Protein AF-A0AAE0S3N7-F1 (afdb_monomer_lite)

InterPro domains:
  IPR000277 Cys/Met metabolism, pyridoxal phosphate-dependent enzyme [PF01053] (1-69)
  IPR000277 Cys/Met metabolism, pyridoxal phosphate-dependent enzyme [PTHR11808] (1-70)
  IPR015422 Pyridoxal phosphate-dependent transferase, small domain [G3DSA:3.90.1150.10] (1-73)
  IPR015424 Pyridoxal phosphate-dependent transferase [SSF53383] (1-71)

Foldseek 3Di:
DVVLLVQLVVVQVVLCPDPQWDDKAWLCDPPHPCVVVCVVPPPTTGSDIDTHGPPPPVVVVVVVVPDPPDDPDD

Sequence (74 aa):
MKEHMKNGLAVAKFLEGNPRVEKVLHPGLPSHPQHELAKKQMKGYSGMVTFYIKGGLKEAKAFIKALKVKKRMW

Organism: NCBI:txid2493646

Structure (mmCIF, N/CA/C/O backbone):
data_AF-A0AAE0S3N7-F1
#
_entry.id   AF-A0AAE0S3N7-F1
#
loop_
_atom_site.group_PDB
_atom_site.id
_atom_site.type_symbol
_atom_site.label_atom_id
_atom_site.label_alt_id
_atom_site.label_comp_id
_atom_site.label_asym_id
_atom_site.label_entity_id
_atom_site.label_seq_id
_atom_site.pdbx_PDB_ins_code
_atom_site.Cartn_x
_atom_site.Cartn_y
_atom_site.Cartn_z
_atom_site.occupancy
_atom_site.B_iso_or_equiv
_atom_site.auth_seq_id
_atom_site.auth_comp_id
_atom_site.auth_asym_id
_atom_site.auth_atom_id
_atom_site.pdbx_PDB_model_num
ATOM 1 N N . MET A 1 1 ? 19.349 3.695 -5.027 1.00 88.06 1 MET A N 1
ATOM 2 C CA . MET A 1 1 ? 18.055 3.485 -5.722 1.00 88.06 1 MET A CA 1
ATOM 3 C C . MET A 1 1 ? 17.671 2.021 -5.901 1.00 88.06 1 MET A C 1
ATOM 5 O O . MET A 1 1 ? 16.568 1.699 -5.493 1.00 88.06 1 MET A O 1
ATOM 9 N N . LYS A 1 2 ? 18.533 1.133 -6.426 1.00 92.38 2 LYS A N 1
ATOM 10 C CA . LYS A 1 2 ? 18.235 -0.303 -6.660 1.00 92.38 2 LYS A CA 1
ATOM 11 C C . LYS A 1 2 ? 17.505 -1.012 -5.502 1.00 92.38 2 LYS A C 1
ATOM 13 O O . LYS A 1 2 ? 16.431 -1.567 -5.715 1.00 92.38 2 LYS A O 1
ATOM 18 N N . GLU A 1 3 ? 18.028 -0.909 -4.279 1.00 95.69 3 GLU A N 1
ATOM 19 C CA . GLU A 1 3 ? 17.407 -1.542 -3.102 1.00 95.69 3 GLU A CA 1
ATOM 20 C C . GLU A 1 3 ? 16.047 -0.937 -2.731 1.00 95.69 3 GLU A C 1
ATOM 22 O O . GLU A 1 3 ? 15.148 -1.663 -2.323 1.00 95.69 3 GLU A O 1
ATOM 27 N N . HIS A 1 4 ? 15.841 0.369 -2.940 1.00 94.75 4 HIS A N 1
ATOM 28 C CA . HIS A 1 4 ? 14.521 0.976 -2.747 1.00 94.75 4 HIS A CA 1
ATOM 29 C C . HIS A 1 4 ? 13.495 0.405 -3.724 1.00 94.75 4 HIS A C 1
ATOM 31 O O . HIS A 1 4 ? 12.395 0.080 -3.296 1.00 94.75 4 HIS A O 1
ATOM 37 N N . MET A 1 5 ? 13.857 0.232 -5.000 1.00 94.81 5 MET A N 1
ATOM 38 C CA . MET A 1 5 ? 12.947 -0.334 -6.007 1.00 94.81 5 MET A CA 1
ATOM 39 C C . MET A 1 5 ? 12.583 -1.783 -5.663 1.00 94.81 5 MET A C 1
ATOM 41 O O . MET A 1 5 ? 11.417 -2.170 -5.706 1.00 94.81 5 MET A O 1
ATOM 45 N N . LYS A 1 6 ? 13.596 -2.577 -5.286 1.00 95.94 6 LYS A N 1
ATOM 46 C CA . LYS A 1 6 ? 13.436 -3.980 -4.891 1.00 95.94 6 LYS A CA 1
ATOM 47 C C . LYS A 1 6 ? 12.528 -4.111 -3.665 1.00 95.94 6 LYS A C 1
ATOM 49 O O . LYS A 1 6 ? 11.563 -4.872 -3.699 1.00 95.94 6 LYS A O 1
ATOM 54 N N . ASN A 1 7 ? 12.812 -3.349 -2.610 1.00 96.44 7 ASN A N 1
ATOM 55 C CA . ASN A 1 7 ? 12.052 -3.406 -1.362 1.00 96.44 7 ASN A CA 1
ATOM 56 C C . ASN A 1 7 ? 10.639 -2.841 -1.534 1.00 96.44 7 ASN A C 1
ATOM 58 O O . ASN A 1 7 ? 9.689 -3.444 -1.045 1.00 96.44 7 ASN A O 1
ATOM 62 N N . GLY A 1 8 ? 10.485 -1.733 -2.265 1.00 96.94 8 GLY A N 1
ATOM 63 C CA . GLY A 1 8 ? 9.184 -1.128 -2.559 1.00 96.94 8 GLY A CA 1
ATOM 64 C C . GLY A 1 8 ? 8.252 -2.103 -3.270 1.00 96.94 8 GLY A C 1
ATOM 65 O O . GLY A 1 8 ? 7.140 -2.341 -2.802 1.00 96.94 8 GLY A O 1
ATOM 66 N N . LEU A 1 9 ? 8.733 -2.763 -4.329 1.00 96.75 9 LEU A N 1
ATOM 67 C CA . LEU A 1 9 ? 7.930 -3.746 -5.055 1.00 96.75 9 LEU A CA 1
ATOM 68 C C . LEU A 1 9 ? 7.594 -4.978 -4.201 1.00 96.75 9 LEU A C 1
ATOM 70 O O . LEU A 1 9 ? 6.478 -5.487 -4.283 1.00 96.75 9 LEU A O 1
ATOM 74 N N . ALA A 1 10 ? 8.533 -5.457 -3.378 1.00 97.69 10 ALA A N 1
ATOM 75 C CA . ALA A 1 10 ? 8.289 -6.582 -2.477 1.00 97.69 10 ALA A CA 1
ATOM 76 C C . ALA A 1 10 ? 7.203 -6.254 -1.437 1.00 97.69 10 ALA A C 1
ATOM 78 O O . ALA A 1 10 ? 6.271 -7.035 -1.250 1.00 97.69 10 ALA A O 1
ATOM 79 N N . VAL A 1 11 ? 7.281 -5.073 -0.815 1.00 97.75 11 VAL A N 1
ATOM 80 C CA . VAL A 1 11 ? 6.271 -4.587 0.137 1.00 97.75 11 VAL A CA 1
ATOM 81 C C . VAL A 1 11 ? 4.921 -4.390 -0.551 1.00 97.75 11 VAL A C 1
ATOM 83 O O . VAL A 1 11 ? 3.901 -4.806 -0.009 1.00 97.75 11 VAL A O 1
ATOM 86 N N . ALA A 1 12 ? 4.900 -3.813 -1.754 1.00 98.12 12 ALA A N 1
ATOM 87 C CA . ALA A 1 12 ? 3.670 -3.598 -2.511 1.00 98.12 12 ALA A CA 1
ATOM 88 C C . ALA A 1 12 ? 2.945 -4.921 -2.815 1.00 98.12 12 ALA A C 1
ATOM 90 O O . ALA A 1 12 ? 1.753 -5.033 -2.543 1.00 98.12 12 ALA A O 1
ATOM 91 N N . LYS A 1 13 ? 3.672 -5.946 -3.286 1.00 97.94 13 LYS A N 1
ATOM 92 C CA . LYS A 1 13 ? 3.115 -7.290 -3.530 1.00 97.94 13 LYS A CA 1
ATOM 93 C C . LYS A 1 13 ? 2.605 -7.953 -2.250 1.00 97.94 13 LYS A C 1
ATOM 95 O O . LYS A 1 13 ? 1.539 -8.556 -2.253 1.00 97.94 13 LYS A O 1
ATOM 100 N N . PHE A 1 14 ? 3.348 -7.826 -1.148 1.00 98.31 14 PHE A N 1
ATOM 101 C CA . PHE A 1 14 ? 2.919 -8.352 0.149 1.00 98.31 14 PHE A CA 1
ATOM 102 C C . PHE A 1 14 ? 1.609 -7.708 0.626 1.00 98.31 14 PHE A C 1
ATOM 104 O O . PHE A 1 14 ? 0.719 -8.401 1.116 1.00 98.31 14 PHE A O 1
ATOM 111 N N . LEU A 1 15 ? 1.484 -6.387 0.479 1.00 98.31 15 LEU A N 1
ATOM 112 C CA . LEU A 1 15 ? 0.281 -5.657 0.871 1.00 98.31 15 LEU A CA 1
ATOM 113 C C . LEU A 1 15 ? -0.908 -5.972 -0.045 1.00 98.31 15 LEU A C 1
ATOM 115 O O . LEU A 1 15 ? -2.022 -6.063 0.456 1.00 98.31 15 LEU A O 1
ATOM 119 N N . GLU A 1 16 ? -0.689 -6.180 -1.346 1.00 98.00 16 GLU A N 1
ATOM 120 C CA . GLU A 1 16 ? -1.755 -6.472 -2.318 1.00 98.00 16 GLU A CA 1
ATOM 121 C C . GLU A 1 16 ? -2.459 -7.807 -2.029 1.00 98.00 16 GLU A C 1
ATOM 123 O O . GLU A 1 16 ? -3.668 -7.918 -2.211 1.00 98.00 16 GLU A O 1
ATOM 128 N N . GLY A 1 17 ? -1.732 -8.794 -1.497 1.00 97.19 17 GLY A N 1
ATOM 129 C CA . GLY A 1 17 ? -2.303 -10.071 -1.058 1.00 97.19 17 GLY A CA 1
ATOM 130 C C . GLY A 1 17 ? -2.881 -10.068 0.363 1.00 97.19 17 GLY A C 1
ATOM 131 O O . GLY A 1 17 ? -3.339 -11.108 0.835 1.00 97.19 17 GLY A O 1
ATOM 132 N N . ASN A 1 18 ? -2.831 -8.949 1.095 1.00 97.88 18 ASN A N 1
ATOM 133 C CA . ASN A 1 18 ? -3.221 -8.924 2.503 1.00 97.88 18 ASN A CA 1
ATOM 134 C C . ASN A 1 18 ? -4.725 -8.629 2.674 1.00 97.88 18 ASN A C 1
ATOM 136 O O . ASN A 1 18 ? -5.184 -7.565 2.262 1.00 97.88 18 ASN A O 1
ATOM 140 N N . PRO A 1 19 ? -5.502 -9.473 3.382 1.00 97.81 19 PRO A N 1
ATOM 141 C CA . PRO A 1 19 ? -6.952 -9.294 3.513 1.0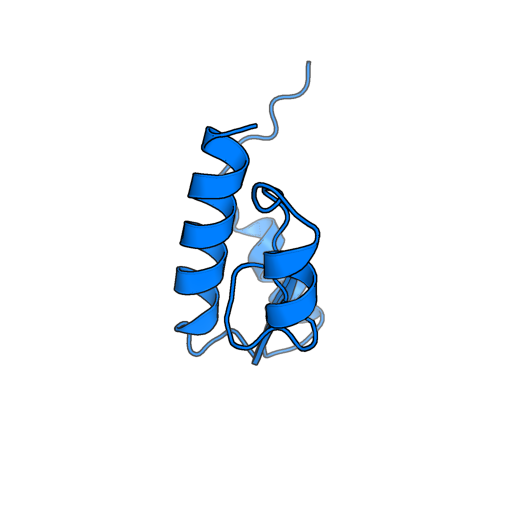0 97.81 19 PRO A CA 1
ATOM 142 C C . PRO A 1 19 ? -7.371 -8.024 4.273 1.00 97.81 19 PRO A C 1
ATOM 144 O O . PRO A 1 19 ? -8.524 -7.602 4.163 1.00 97.81 19 PRO A O 1
ATOM 147 N N . ARG A 1 20 ? -6.460 -7.405 5.037 1.00 97.62 20 ARG A N 1
ATOM 148 C CA . ARG A 1 20 ? -6.687 -6.140 5.760 1.00 97.62 20 ARG A CA 1
ATOM 149 C C . ARG A 1 20 ? -6.416 -4.898 4.904 1.00 97.62 20 ARG A C 1
ATOM 151 O O . ARG A 1 20 ? -6.717 -3.787 5.335 1.00 97.62 20 ARG A O 1
ATOM 158 N N . VAL A 1 21 ? -5.861 -5.073 3.709 1.00 98.25 21 VAL A N 1
ATOM 159 C CA . VAL A 1 21 ? -5.608 -4.005 2.742 1.00 98.25 21 VAL A CA 1
ATOM 160 C C . VAL A 1 21 ? -6.748 -3.990 1.727 1.00 98.25 21 VAL A C 1
ATOM 162 O O . VAL A 1 21 ? -7.249 -5.029 1.306 1.00 98.25 21 VAL A O 1
ATOM 165 N N . GLU A 1 22 ? -7.218 -2.797 1.393 1.00 97.69 22 GLU A N 1
ATOM 166 C CA . GLU A 1 22 ? -8.282 -2.581 0.414 1.00 97.69 22 GLU A CA 1
ATOM 167 C C . GLU A 1 22 ? -7.712 -2.378 -0.989 1.00 97.69 22 GLU A C 1
ATOM 169 O O . GLU A 1 22 ? -8.226 -2.924 -1.960 1.00 97.69 22 GLU A O 1
ATOM 174 N N . LYS A 1 23 ? -6.632 -1.599 -1.097 1.00 97.62 23 LYS A N 1
ATOM 175 C CA . LYS A 1 23 ? -6.015 -1.260 -2.379 1.00 97.62 23 LYS A CA 1
ATOM 176 C C . LYS A 1 23 ? -4.555 -0.891 -2.188 1.00 97.62 23 LYS A C 1
ATOM 178 O O . LYS A 1 23 ? -4.217 -0.217 -1.217 1.00 97.62 23 LYS A O 1
ATOM 183 N N . VAL A 1 24 ? -3.709 -1.265 -3.143 1.00 98.44 24 VAL A N 1
ATOM 184 C CA . VAL A 1 24 ? -2.307 -0.836 -3.217 1.00 98.44 24 VAL A CA 1
ATOM 185 C C . VAL A 1 24 ? -2.100 -0.017 -4.486 1.00 98.44 24 VAL A C 1
ATOM 187 O O . VAL A 1 24 ? -2.638 -0.330 -5.544 1.00 98.44 24 VAL A O 1
ATOM 190 N N . LEU A 1 25 ? -1.326 1.056 -4.372 1.00 98.12 25 LEU A N 1
ATOM 191 C CA . LEU A 1 25 ? -0.888 1.906 -5.468 1.00 98.12 25 LEU A CA 1
ATOM 192 C C . LEU A 1 25 ? 0.637 1.866 -5.518 1.00 98.12 25 LEU A C 1
ATOM 194 O O . LEU A 1 25 ? 1.327 2.448 -4.679 1.00 98.12 25 LEU A O 1
ATOM 198 N N . HIS A 1 26 ? 1.160 1.155 -6.511 1.00 97.88 26 HIS A N 1
ATOM 199 C CA . HIS A 1 26 ? 2.584 1.118 -6.804 1.00 97.88 26 HIS A CA 1
ATOM 200 C C . HIS A 1 26 ? 2.784 0.933 -8.318 1.00 97.88 26 HIS A C 1
ATOM 202 O O . HIS A 1 26 ? 2.278 -0.051 -8.852 1.00 97.88 26 HIS A O 1
ATOM 208 N N . PRO A 1 27 ? 3.541 1.796 -9.025 1.00 97.19 27 PRO A N 1
ATOM 209 C CA . PRO A 1 27 ? 3.661 1.742 -10.490 1.00 97.19 27 PRO A CA 1
ATOM 210 C C . PRO A 1 27 ? 4.184 0.412 -11.051 1.00 97.19 27 PRO A C 1
ATOM 212 O O . PRO A 1 27 ? 3.922 0.077 -12.200 1.00 97.19 27 PRO A O 1
ATOM 215 N N . GLY A 1 28 ? 4.911 -0.360 -10.240 1.00 95.75 28 GLY A N 1
ATOM 216 C CA . GLY A 1 28 ? 5.392 -1.696 -10.600 1.00 95.75 28 GLY A CA 1
ATOM 217 C C . GLY A 1 28 ? 4.393 -2.844 -10.423 1.00 95.75 28 GLY A C 1
ATOM 218 O O . GLY A 1 28 ? 4.759 -3.978 -10.722 1.00 95.75 28 GLY A O 1
ATOM 219 N N . LEU A 1 29 ? 3.179 -2.590 -9.922 1.00 97.31 29 LEU A N 1
ATOM 220 C CA . LEU A 1 29 ? 2.111 -3.592 -9.857 1.00 97.31 29 LEU A CA 1
ATOM 221 C C . LEU A 1 29 ? 1.228 -3.522 -11.113 1.00 97.31 29 LEU A C 1
ATOM 223 O O . LEU A 1 29 ? 0.860 -2.413 -11.505 1.00 97.31 29 LEU A O 1
ATOM 227 N N . PRO A 1 30 ? 0.814 -4.665 -11.696 1.00 96.81 30 PRO A N 1
ATOM 228 C CA . PRO A 1 30 ? -0.125 -4.686 -12.822 1.00 96.81 30 PRO A CA 1
ATOM 229 C C . PRO A 1 30 ? -1.484 -4.045 -12.513 1.00 96.81 30 PRO A C 1
ATOM 231 O O . PRO A 1 30 ? -2.147 -3.540 -13.411 1.00 96.81 30 PRO A O 1
ATOM 234 N N . SER A 1 31 ? -1.887 -4.034 -11.240 1.00 97.19 31 SER A N 1
ATOM 235 C CA . SER A 1 31 ? -3.117 -3.395 -10.757 1.00 97.19 31 SER A CA 1
ATOM 236 C C . SER A 1 31 ? -3.071 -1.862 -10.786 1.00 97.19 31 SER A C 1
ATOM 238 O O . SER A 1 31 ? -4.106 -1.206 -10.639 1.00 97.19 31 SER A O 1
ATOM 240 N N . HIS A 1 32 ? -1.890 -1.260 -10.967 1.00 97.31 32 HIS A N 1
ATOM 241 C CA . HIS A 1 32 ? -1.755 0.187 -11.029 1.00 97.31 32 HIS A CA 1
ATOM 242 C C . HIS A 1 32 ? -2.328 0.724 -12.353 1.00 97.31 32 HIS A C 1
ATOM 244 O O . HIS A 1 32 ? -1.884 0.287 -13.415 1.00 97.31 32 HIS A O 1
ATOM 250 N N . PRO A 1 33 ? -3.221 1.737 -12.340 1.00 96.94 33 PRO A N 1
ATOM 251 C CA . PRO A 1 33 ? -3.891 2.226 -13.555 1.00 96.94 33 PRO A CA 1
ATOM 252 C C . PRO A 1 33 ? -2.942 2.658 -14.680 1.00 96.94 33 PRO A C 1
ATOM 254 O O . PRO A 1 33 ? -3.281 2.600 -15.855 1.00 96.94 33 PRO A O 1
ATOM 257 N N . GLN A 1 34 ? -1.738 3.098 -14.315 1.00 97.12 34 GLN A N 1
ATOM 258 C CA . GLN A 1 34 ? -0.705 3.557 -15.246 1.00 97.12 34 GLN A CA 1
ATOM 259 C C . GLN A 1 34 ? 0.499 2.602 -15.327 1.00 97.12 34 GLN A C 1
ATOM 261 O O . GLN A 1 34 ? 1.594 3.049 -15.657 1.00 97.12 34 GLN A O 1
ATOM 266 N N . HIS A 1 35 ? 0.344 1.310 -15.006 1.00 96.94 35 HIS A N 1
ATOM 267 C CA . HIS A 1 35 ? 1.449 0.337 -15.031 1.00 96.94 35 HIS A CA 1
ATOM 268 C C . HIS A 1 35 ? 2.176 0.299 -16.385 1.00 96.94 35 HIS A C 1
ATOM 270 O O . HIS A 1 35 ? 3.398 0.427 -16.443 1.00 96.94 35 HIS A O 1
ATOM 276 N N . GLU A 1 36 ? 1.428 0.215 -17.488 1.00 97.44 36 GLU A N 1
ATOM 277 C CA . GLU A 1 36 ? 2.010 0.160 -18.835 1.00 97.44 36 GLU A CA 1
ATOM 278 C C . GLU A 1 36 ? 2.730 1.457 -19.223 1.00 97.44 36 GLU A C 1
ATOM 280 O O . GLU A 1 36 ? 3.777 1.425 -19.872 1.00 97.44 36 GLU A O 1
ATOM 285 N N . LEU A 1 37 ? 2.215 2.613 -18.792 1.00 97.06 37 LEU A N 1
ATOM 286 C CA . LEU A 1 37 ? 2.894 3.894 -18.989 1.00 97.06 37 LEU A CA 1
ATOM 287 C C . LEU A 1 37 ? 4.192 3.954 -18.173 1.00 97.06 37 LEU A C 1
ATOM 289 O O . LEU A 1 37 ? 5.239 4.323 -18.704 1.00 97.06 37 LEU A O 1
ATOM 293 N N . ALA A 1 38 ? 4.137 3.530 -16.908 1.00 95.75 38 ALA A N 1
ATOM 294 C CA . ALA A 1 38 ? 5.295 3.460 -16.028 1.00 95.75 38 ALA A CA 1
ATOM 295 C C . ALA A 1 38 ? 6.382 2.544 -16.607 1.00 95.75 38 ALA A C 1
ATOM 297 O O . ALA A 1 38 ? 7.550 2.919 -16.617 1.00 95.75 38 ALA A O 1
ATOM 298 N N . LYS A 1 39 ? 6.008 1.392 -17.173 1.00 96.00 39 LYS A N 1
ATOM 299 C CA . LYS A 1 39 ? 6.933 0.466 -17.842 1.00 96.00 39 LYS A CA 1
ATOM 300 C C . LYS A 1 39 ? 7.630 1.092 -19.056 1.00 96.00 39 LYS A C 1
ATOM 302 O O . LYS A 1 39 ? 8.795 0.796 -19.302 1.00 96.00 39 LYS A O 1
ATOM 307 N N . LYS A 1 40 ? 6.934 1.954 -19.807 1.00 97.38 40 LYS A N 1
ATOM 308 C CA . LYS A 1 40 ? 7.492 2.656 -20.978 1.00 97.38 40 LYS A CA 1
ATOM 309 C C . LYS A 1 40 ? 8.401 3.826 -20.595 1.00 97.38 40 LYS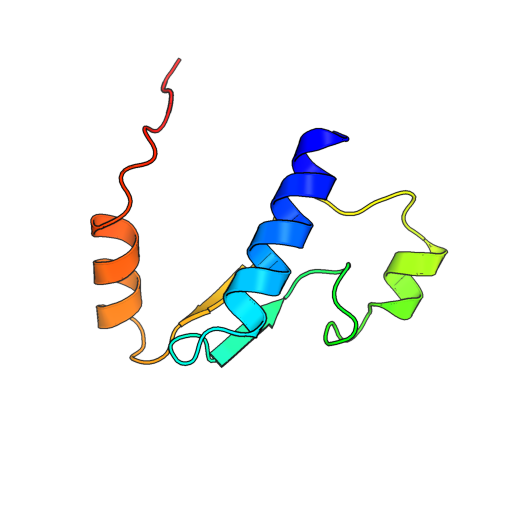 A C 1
ATOM 311 O O . LYS A 1 40 ? 9.405 4.052 -21.259 1.00 97.38 40 LYS A O 1
ATOM 316 N N . GLN A 1 41 ? 8.044 4.583 -19.557 1.00 96.81 41 GLN A N 1
ATOM 317 C CA . GLN A 1 41 ? 8.722 5.838 -19.206 1.00 96.81 41 GLN A CA 1
ATOM 318 C C . GLN A 1 41 ? 9.789 5.689 -18.111 1.00 96.81 41 GLN A C 1
ATOM 320 O O . GLN A 1 41 ? 10.712 6.500 -18.040 1.00 96.81 41 GLN A O 1
ATOM 325 N N . MET A 1 42 ? 9.687 4.678 -17.243 1.00 93.44 42 MET A N 1
ATOM 326 C CA . MET A 1 42 ? 10.540 4.531 -16.061 1.00 93.44 42 MET A CA 1
ATOM 327 C C . MET A 1 42 ? 11.549 3.391 -16.239 1.00 93.44 42 MET A C 1
ATOM 329 O O . MET A 1 42 ? 11.204 2.287 -16.642 1.00 93.44 42 MET A O 1
ATOM 333 N N . LYS A 1 43 ? 12.807 3.622 -15.840 1.00 88.69 43 LYS A N 1
ATOM 334 C CA . LYS A 1 43 ? 13.877 2.595 -15.819 1.00 88.69 43 LYS A CA 1
ATOM 335 C C . LYS A 1 43 ? 13.853 1.711 -14.557 1.00 88.69 43 LYS A C 1
ATOM 337 O O . LYS A 1 43 ? 14.775 0.938 -14.313 1.00 88.69 43 LYS A O 1
ATOM 342 N N . GLY A 1 44 ? 12.828 1.872 -13.727 1.00 86.12 44 GLY A N 1
ATOM 343 C CA . GLY A 1 44 ? 12.656 1.230 -12.428 1.00 86.12 44 GLY A CA 1
ATOM 344 C C . GLY A 1 44 ? 11.701 2.037 -11.548 1.00 86.12 44 GLY A C 1
ATOM 345 O O . GLY A 1 44 ? 11.430 3.204 -11.827 1.00 86.12 44 GLY A O 1
ATOM 346 N N . TYR A 1 45 ? 11.173 1.419 -10.495 1.00 90.38 45 TYR A N 1
ATOM 347 C CA . TYR A 1 45 ? 10.130 2.009 -9.647 1.00 90.38 45 TYR A CA 1
ATOM 348 C C . TYR A 1 45 ? 10.718 2.633 -8.377 1.00 90.38 45 TYR A C 1
ATOM 350 O O . TYR A 1 45 ? 11.802 2.255 -7.944 1.00 90.38 45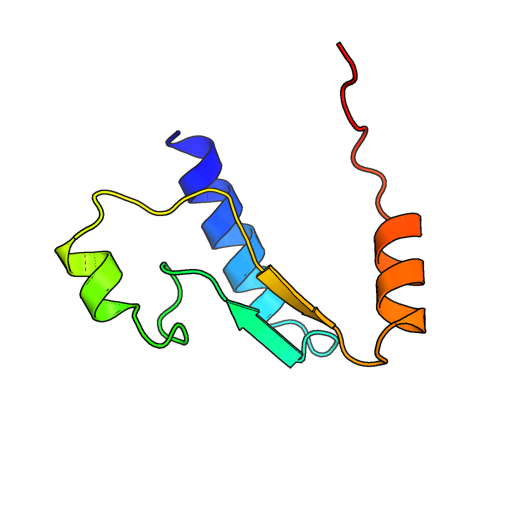 TYR A O 1
ATOM 358 N N . SER A 1 46 ? 10.039 3.602 -7.764 1.00 89.69 46 SER A N 1
ATOM 359 C CA . SER A 1 46 ? 10.495 4.169 -6.487 1.00 89.69 46 SER A CA 1
ATOM 360 C C . SER A 1 46 ? 10.344 3.153 -5.339 1.00 89.69 46 SER A C 1
ATOM 362 O O . SER A 1 46 ? 9.761 2.087 -5.504 1.00 89.69 46 SER A O 1
ATOM 364 N N . GLY A 1 47 ? 10.866 3.479 -4.153 1.00 93.19 47 GLY A N 1
ATOM 365 C CA . GLY A 1 47 ? 10.572 2.714 -2.932 1.00 93.19 47 GLY A CA 1
ATOM 366 C C . GLY A 1 47 ? 9.260 3.111 -2.252 1.00 93.19 47 GLY A C 1
ATOM 367 O O . GLY A 1 47 ? 9.011 2.686 -1.128 1.00 93.19 47 GLY A O 1
ATOM 368 N N . MET A 1 48 ? 8.464 3.979 -2.881 1.00 95.75 48 MET A N 1
ATOM 369 C CA . MET A 1 48 ? 7.239 4.513 -2.300 1.00 95.75 48 MET A CA 1
ATOM 370 C C . MET A 1 48 ? 6.082 3.559 -2.564 1.00 95.75 48 MET A C 1
ATOM 372 O O . MET A 1 48 ? 5.816 3.197 -3.707 1.00 95.75 48 MET A O 1
ATOM 376 N N . VAL A 1 49 ? 5.375 3.193 -1.500 1.00 97.38 49 VAL A N 1
ATOM 377 C CA . VAL A 1 49 ? 4.179 2.356 -1.563 1.00 97.38 49 VAL A CA 1
ATOM 378 C C . VAL A 1 49 ? 3.048 3.109 -0.882 1.00 97.38 49 VAL A C 1
ATOM 380 O O . VAL A 1 49 ? 3.176 3.502 0.278 1.00 97.38 49 VAL A O 1
ATOM 383 N N . THR A 1 50 ? 1.939 3.289 -1.590 1.00 97.88 50 THR A N 1
ATOM 384 C CA . THR A 1 50 ? 0.702 3.822 -1.018 1.00 97.88 50 THR A CA 1
ATOM 385 C C . THR A 1 50 ? -0.316 2.696 -0.952 1.00 97.88 50 THR A C 1
ATOM 387 O O . THR A 1 50 ? -0.439 1.914 -1.891 1.00 97.88 50 THR A O 1
ATOM 390 N N . PHE A 1 51 ? -1.050 2.586 0.150 1.00 98.06 51 PHE A N 1
ATOM 391 C CA . PHE A 1 51 ? -2.115 1.600 0.278 1.00 98.06 51 PHE A CA 1
ATOM 392 C C . PHE A 1 51 ? -3.239 2.114 1.174 1.00 98.06 51 PHE A C 1
ATOM 394 O O . PHE A 1 51 ? -3.029 2.970 2.033 1.00 98.06 51 PHE A O 1
ATOM 401 N N . TYR A 1 52 ? -4.426 1.565 0.959 1.00 97.81 52 TYR A N 1
ATOM 402 C CA . TYR A 1 52 ? -5.627 1.824 1.738 1.00 97.81 52 TYR A CA 1
ATOM 403 C C . TYR A 1 52 ? -5.837 0.653 2.695 1.00 97.81 52 TYR A C 1
ATOM 405 O O . TYR A 1 52 ? -5.867 -0.501 2.267 1.00 97.81 52 TYR A O 1
ATOM 413 N N . ILE A 1 53 ? -5.942 0.937 3.991 1.00 97.31 53 ILE A N 1
ATOM 414 C CA . ILE A 1 53 ? -6.227 -0.063 5.025 1.00 97.31 53 ILE A CA 1
ATOM 415 C C . ILE A 1 53 ? -7.729 -0.091 5.313 1.00 97.31 53 ILE A C 1
ATOM 417 O O . ILE A 1 53 ? -8.366 0.959 5.429 1.00 97.31 53 ILE A O 1
ATOM 421 N N . LYS A 1 54 ? -8.295 -1.291 5.457 1.00 97.62 54 LYS A N 1
ATOM 422 C CA . LYS A 1 54 ? -9.692 -1.456 5.876 1.00 97.62 54 LYS A CA 1
ATOM 423 C C . LYS A 1 54 ? -9.869 -0.953 7.313 1.00 97.62 54 LYS A C 1
ATOM 425 O O . LYS A 1 54 ? -8.939 -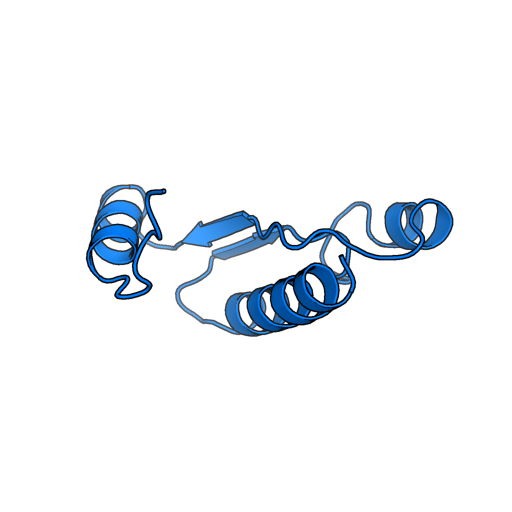1.005 8.108 1.00 97.62 54 LYS A O 1
ATOM 430 N N . GLY A 1 55 ? -11.062 -0.473 7.661 1.00 95.44 55 GLY A N 1
ATOM 431 C CA . GLY A 1 55 ? -11.353 0.043 9.012 1.00 95.44 55 GLY A CA 1
ATOM 432 C C . GLY A 1 55 ? -11.034 1.532 9.224 1.00 95.44 55 GLY A C 1
ATOM 433 O O . GLY A 1 55 ? -11.192 2.048 10.333 1.00 95.44 55 GLY A O 1
ATOM 434 N N . GLY A 1 56 ? -10.630 2.246 8.167 1.00 95.00 56 GLY A N 1
ATOM 435 C CA . GLY A 1 56 ? -10.536 3.706 8.150 1.00 95.00 56 GLY A CA 1
ATOM 436 C C . GLY A 1 56 ? -9.500 4.288 9.119 1.00 95.00 56 GLY A C 1
ATOM 437 O O . GLY A 1 56 ? -8.471 3.683 9.419 1.00 95.00 56 GLY A O 1
ATOM 438 N N . LEU A 1 57 ? -9.764 5.504 9.614 1.00 95.94 57 LEU A N 1
ATOM 439 C CA . LEU A 1 57 ? -8.787 6.298 10.372 1.00 95.94 57 LEU A CA 1
ATOM 440 C C . LEU A 1 57 ? -8.318 5.628 11.672 1.00 95.94 57 LEU A C 1
ATOM 442 O O . LEU A 1 57 ? -7.155 5.772 12.054 1.00 95.94 57 LEU A O 1
ATOM 446 N N . LYS A 1 58 ? -9.212 4.917 12.369 1.00 97.25 58 LYS A N 1
ATOM 447 C CA . LYS A 1 58 ? -8.876 4.227 13.621 1.00 97.25 58 LYS A CA 1
ATOM 448 C C . LYS A 1 58 ? -7.833 3.139 13.369 1.00 97.25 58 LYS A C 1
ATOM 450 O O . LYS A 1 58 ? -6.811 3.115 14.056 1.00 97.25 58 LYS A O 1
ATOM 455 N N . GLU A 1 59 ? -8.063 2.308 12.355 1.00 97.19 59 GLU A N 1
ATOM 456 C CA . GLU A 1 59 ? -7.160 1.213 12.004 1.00 97.19 59 GLU A CA 1
ATOM 457 C C . GLU A 1 59 ? -5.835 1.739 11.445 1.00 97.19 59 GLU A C 1
ATOM 459 O O . GLU A 1 59 ? -4.767 1.283 11.848 1.00 97.19 59 GLU A O 1
ATOM 464 N N . ALA A 1 60 ? -5.876 2.788 10.617 1.00 96.19 60 ALA A N 1
ATOM 465 C CA . ALA A 1 60 ? -4.670 3.455 10.129 1.00 96.19 60 ALA A CA 1
ATOM 466 C C . ALA A 1 60 ? -3.786 3.975 11.279 1.00 96.19 60 ALA A C 1
ATOM 468 O O . ALA A 1 60 ? -2.571 3.764 11.281 1.00 96.19 60 ALA A O 1
ATOM 469 N N . LYS A 1 61 ? -4.383 4.607 12.301 1.00 96.56 61 LYS A N 1
ATOM 470 C CA . LYS A 1 61 ? -3.652 5.072 13.493 1.00 96.56 61 LYS A CA 1
ATOM 471 C C . LYS A 1 61 ? -3.061 3.910 14.294 1.00 96.56 61 LYS A C 1
ATOM 473 O O . LYS A 1 61 ? -1.926 4.019 14.754 1.00 96.56 61 LYS A O 1
ATOM 478 N N . ALA A 1 62 ? -3.811 2.823 14.478 1.00 96.44 62 ALA A N 1
ATOM 479 C CA . ALA A 1 62 ? -3.336 1.639 15.192 1.00 96.44 62 ALA A CA 1
ATOM 480 C C . ALA A 1 62 ? -2.163 0.971 14.459 1.00 96.44 62 ALA A C 1
ATOM 482 O O . ALA A 1 62 ? -1.136 0.688 15.076 1.00 96.44 62 ALA A O 1
ATOM 483 N N . PHE A 1 63 ? -2.277 0.816 13.136 1.00 95.44 63 PHE A N 1
ATOM 484 C CA . PHE A 1 63 ? -1.222 0.284 12.281 1.00 95.44 63 PHE A CA 1
ATOM 485 C C . PHE A 1 63 ? 0.079 1.077 12.430 1.00 95.44 63 PHE A C 1
ATOM 487 O O . PHE A 1 63 ? 1.113 0.491 12.741 1.00 95.44 63 PHE A O 1
ATOM 494 N N . ILE A 1 64 ? 0.025 2.408 12.289 1.00 93.88 64 ILE A N 1
ATOM 495 C CA . ILE A 1 64 ? 1.212 3.273 12.393 1.00 93.88 64 ILE A CA 1
ATOM 496 C C . ILE A 1 64 ? 1.867 3.151 13.776 1.00 93.88 64 ILE A C 1
ATOM 498 O O . ILE A 1 64 ? 3.089 3.053 13.863 1.00 93.88 64 ILE A O 1
ATOM 502 N N . LYS A 1 65 ? 1.073 3.112 14.856 1.00 94.50 65 LYS A N 1
ATOM 503 C CA . LYS A 1 65 ? 1.584 2.963 16.232 1.00 94.50 65 LYS A CA 1
ATOM 504 C C . LYS A 1 65 ? 2.271 1.617 16.485 1.00 94.50 65 LYS A C 1
ATOM 506 O O . LYS A 1 65 ? 3.151 1.546 17.335 1.00 94.50 65 LYS A O 1
ATOM 511 N N . ALA A 1 66 ? 1.870 0.560 15.781 1.00 95.00 66 ALA A N 1
ATOM 512 C CA . ALA A 1 66 ? 2.419 -0.783 15.960 1.00 95.00 66 ALA A CA 1
ATOM 513 C C . ALA A 1 66 ? 3.746 -1.015 15.211 1.00 95.00 66 ALA A C 1
ATOM 515 O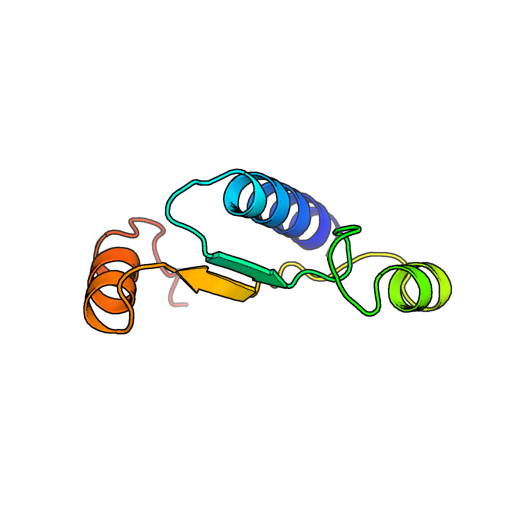 O . ALA A 1 66 ? 4.407 -2.035 15.432 1.00 95.00 66 ALA A O 1
ATOM 516 N N . LEU A 1 67 ? 4.152 -0.101 14.321 1.00 94.06 67 LEU A N 1
ATOM 517 C CA . LEU A 1 67 ? 5.388 -0.236 13.551 1.00 94.06 67 LEU A CA 1
ATOM 518 C C . LEU A 1 67 ? 6.622 -0.099 14.455 1.00 94.06 67 LEU A C 1
ATOM 520 O O . LEU A 1 67 ? 6.791 0.887 15.164 1.00 94.06 67 LEU A O 1
ATOM 524 N N . LYS A 1 68 ? 7.530 -1.081 14.380 1.00 92.12 68 LYS A N 1
ATOM 525 C CA . LYS A 1 68 ? 8.779 -1.131 15.170 1.00 92.12 68 LYS A CA 1
ATOM 526 C C . LYS A 1 68 ? 10.030 -0.732 14.383 1.00 92.12 68 LYS A C 1
ATOM 528 O O . LYS A 1 68 ? 11.145 -0.830 14.893 1.00 92.12 68 LYS A O 1
ATOM 533 N N . VAL A 1 69 ? 9.868 -0.303 13.131 1.00 86.38 69 VAL A N 1
ATOM 534 C CA . VAL A 1 69 ? 10.989 0.167 12.311 1.00 86.38 69 VAL A CA 1
ATOM 535 C C . VAL A 1 69 ? 11.445 1.512 12.871 1.00 86.38 69 VAL A C 1
ATOM 537 O O . VAL A 1 69 ? 10.728 2.506 12.776 1.00 86.38 69 VAL A O 1
ATOM 540 N N . LYS A 1 70 ? 12.628 1.535 13.499 1.00 62.66 70 LYS A N 1
ATOM 541 C CA . LYS A 1 70 ? 13.201 2.753 14.081 1.00 62.66 70 LYS A CA 1
ATOM 542 C C . LYS A 1 70 ? 13.365 3.811 12.991 1.00 62.66 70 LYS A C 1
ATOM 544 O O . LYS A 1 70 ? 14.083 3.597 12.015 1.00 62.66 70 LYS A O 1
ATOM 549 N N . LYS A 1 71 ? 12.751 4.978 13.187 1.00 63.97 71 LYS A N 1
ATOM 550 C CA . LYS A 1 71 ? 13.103 6.179 12.430 1.00 63.97 71 LYS A CA 1
ATOM 551 C C . LYS A 1 71 ? 14.530 6.544 12.836 1.00 63.97 71 LYS A C 1
ATOM 553 O O . LYS A 1 71 ? 14.759 6.925 13.980 1.00 63.97 71 LYS A O 1
ATOM 558 N N . ARG A 1 72 ? 15.502 6.366 11.938 1.00 51.03 72 ARG A N 1
ATOM 559 C CA . ARG A 1 72 ? 16.859 6.865 12.173 1.00 51.03 72 ARG A CA 1
ATOM 560 C C . ARG A 1 72 ? 16.807 8.385 12.018 1.00 51.03 72 ARG A C 1
ATOM 562 O O . ARG A 1 72 ? 16.801 8.888 10.899 1.00 51.03 72 ARG A O 1
ATOM 569 N N . MET A 1 73 ? 16.632 9.085 13.136 1.00 47.59 73 MET A N 1
ATOM 570 C CA . MET A 1 73 ? 16.900 10.518 13.235 1.00 47.59 73 MET A CA 1
ATOM 571 C C . MET A 1 73 ? 18.418 10.684 13.182 1.00 47.59 73 MET A C 1
ATOM 573 O O . MET A 1 73 ? 19.127 9.960 13.880 1.00 47.59 73 MET A O 1
ATOM 577 N N . TRP A 1 74 ? 18.882 11.533 12.271 1.00 51.09 74 TRP A N 1
ATOM 578 C CA . TRP A 1 74 ? 20.263 11.998 12.239 1.00 51.09 74 TRP A CA 1
ATOM 5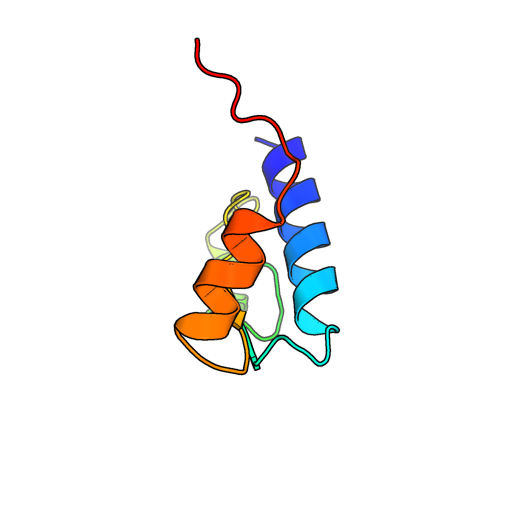79 C C . TRP A 1 74 ? 20.438 13.082 13.295 1.00 51.09 74 TRP A C 1
ATOM 581 O O . TRP A 1 74 ? 19.444 13.816 13.515 1.00 51.09 74 TRP A O 1
#

pLDDT: mean 93.11, std 10.68, range [47.59, 98.44]

Radius of gyration: 13.8 Å; chains: 1; bounding box: 32×22×37 Å

Secondary structure (DSSP, 8-state):
-HHHHHHHHHHHHHHHT-TTEEEEE-TTSTTSTTHHHHHHH-SS--S--EEEETTHHHHHHHHHHH--------